Protein AF-A0A7X8ZX99-F1 (afdb_monomer)

Secondary structure (DSSP, 8-state):
---------B-HHHHHHHHHHHHHTT--EEEEE-TTSS-EEEEESGGG-SSS--EETTEESSPPPP-TTS-------PPPHHHHHTT--

Sequence (89 aa):
MFNFYRMKFINPDQVRIKINKAVRKQVPFFFTVDYEMSEGLFLENPTNQKEILFQFNGKGNKPPEPDSSIKADTTTNPITEEEYRSKFE

Foldseek 3Di:
DDPPPPFDKDQVVVQVVVVVVCVVVVFDKDKDADPVSGTMGIDTPQLPDDPDFDDDPNDTNHPDDDPVPPDDPPDDDDDDPVVVVVVVD

Nearest PDB structures (foldseek):
  2l48-assembly1_B  TM=6.323E-01  e=3.313E+00  Bacillus phage Gamma
  3ukr-assembly1_A  TM=3.772E-01  e=4.339E+00  Bos taurus

Structure (mmCIF, N/CA/C/O backbone):
data_AF-A0A7X8ZX99-F1
#
_entry.id   AF-A0A7X8ZX99-F1
#
loop_
_atom_site.group_PDB
_atom_site.id
_atom_site.type_symbol
_atom_site.label_atom_id
_atom_site.label_alt_id
_atom_site.label_comp_id
_atom_site.label_asym_id
_atom_site.label_entity_id
_atom_site.label_seq_id
_atom_site.pdbx_PDB_ins_code
_atom_site.Cartn_x
_atom_site.Cartn_y
_atom_site.Cartn_z
_atom_site.occupancy
_atom_site.B_iso_or_equiv
_atom_site.auth_seq_id
_atom_site.auth_comp_id
_atom_site.auth_asym_id
_atom_site.auth_atom_id
_atom_site.pdbx_PDB_model_num
ATOM 1 N N . MET A 1 1 ? 12.238 -20.065 14.990 1.00 33.06 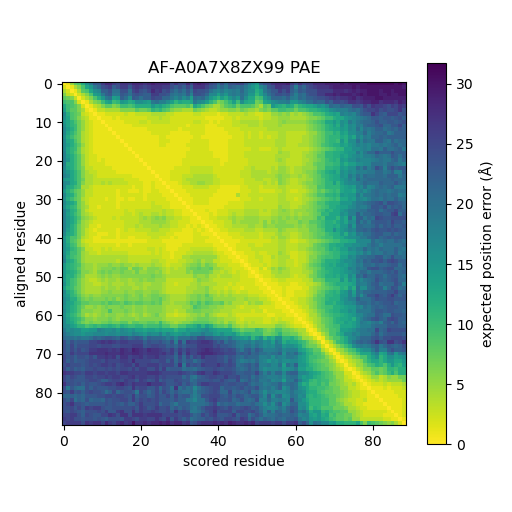1 MET A N 1
ATOM 2 C CA . MET A 1 1 ? 13.103 -18.992 14.455 1.00 33.06 1 MET A CA 1
ATOM 3 C C . MET A 1 1 ? 12.257 -18.164 13.498 1.00 33.06 1 MET A C 1
ATOM 5 O O . MET A 1 1 ? 12.038 -18.591 12.374 1.00 33.06 1 MET A O 1
ATOM 9 N N . PHE A 1 2 ? 11.662 -17.065 13.969 1.00 34.09 2 PHE A N 1
ATOM 10 C CA . PHE A 1 2 ? 10.860 -16.188 13.111 1.00 34.09 2 PHE A CA 1
ATOM 11 C C . PHE A 1 2 ? 11.812 -15.234 12.401 1.00 34.09 2 PHE A C 1
ATOM 13 O O . PHE A 1 2 ? 12.386 -14.341 13.018 1.00 34.09 2 PHE A O 1
ATOM 20 N N . ASN A 1 3 ? 12.053 -15.499 11.121 1.00 34.50 3 ASN A N 1
ATOM 21 C CA . ASN A 1 3 ? 12.865 -14.642 10.277 1.00 34.50 3 ASN A CA 1
ATOM 22 C C . ASN A 1 3 ? 11.996 -13.437 9.896 1.00 34.50 3 ASN A C 1
ATOM 24 O O . ASN A 1 3 ? 11.193 -13.522 8.970 1.00 34.50 3 ASN A O 1
ATOM 28 N N . PHE A 1 4 ? 12.081 -12.353 10.667 1.00 41.03 4 PHE A N 1
ATOM 29 C CA . PHE A 1 4 ? 11.498 -11.075 10.274 1.00 41.03 4 PHE A CA 1
ATOM 30 C C . PHE A 1 4 ? 12.362 -10.526 9.139 1.00 41.03 4 PHE A C 1
ATOM 32 O O . PHE A 1 4 ? 13.366 -9.855 9.381 1.00 41.03 4 PHE A O 1
ATOM 39 N N . TYR A 1 5 ? 12.009 -10.839 7.891 1.00 52.75 5 TYR A N 1
ATOM 40 C CA . TYR A 1 5 ? 12.511 -10.069 6.763 1.00 52.75 5 TYR A CA 1
ATOM 41 C C . TYR A 1 5 ? 11.974 -8.657 6.949 1.00 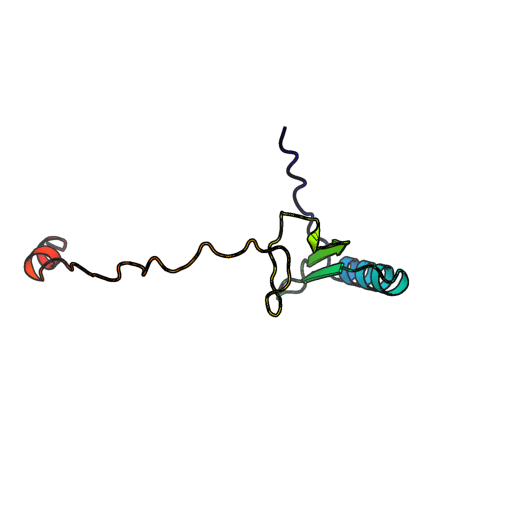52.75 5 TYR A C 1
ATOM 43 O O . TYR A 1 5 ? 10.839 -8.372 6.623 1.00 52.75 5 TYR A O 1
ATOM 51 N N . ARG A 1 6 ? 12.765 -7.761 7.538 1.00 63.75 6 ARG A N 1
ATOM 52 C CA . ARG A 1 6 ? 12.382 -6.356 7.631 1.00 63.75 6 ARG A CA 1
ATOM 53 C C . ARG A 1 6 ? 12.188 -5.851 6.205 1.00 63.75 6 ARG A C 1
ATOM 55 O O . ARG A 1 6 ? 13.158 -5.721 5.456 1.00 63.75 6 ARG A O 1
ATOM 62 N N . MET A 1 7 ? 10.936 -5.619 5.830 1.00 73.50 7 MET A N 1
ATOM 63 C CA . MET A 1 7 ? 10.566 -5.033 4.553 1.00 73.50 7 MET A CA 1
ATOM 64 C C . MET A 1 7 ? 11.423 -3.802 4.272 1.00 73.50 7 MET A C 1
ATOM 66 O O . MET A 1 7 ? 11.570 -2.907 5.107 1.00 73.50 7 MET A O 1
ATOM 70 N N . LYS A 1 8 ? 12.050 -3.801 3.098 1.00 85.44 8 LYS A N 1
ATOM 71 C CA . LYS A 1 8 ? 13.014 -2.779 2.719 1.00 85.44 8 LYS A CA 1
ATOM 72 C C . LYS A 1 8 ? 12.309 -1.694 1.922 1.00 85.44 8 LYS A C 1
ATOM 74 O O . LYS A 1 8 ? 11.889 -1.944 0.791 1.00 85.44 8 LYS A O 1
ATOM 79 N N . PHE A 1 9 ? 12.242 -0.500 2.498 1.00 92.19 9 PHE A N 1
ATOM 80 C CA . PHE A 1 9 ? 11.878 0.698 1.759 1.00 92.19 9 PHE A CA 1
ATOM 81 C C . PHE A 1 9 ? 12.948 1.011 0.709 1.00 92.19 9 PHE A C 1
ATOM 83 O O . PHE A 1 9 ? 14.148 0.786 0.905 1.00 92.19 9 PHE A O 1
ATOM 90 N N . ILE A 1 10 ? 12.490 1.454 -0.452 1.00 95.75 10 ILE A N 1
ATOM 91 C CA . ILE A 1 10 ? 13.305 1.782 -1.617 1.00 95.75 10 ILE A CA 1
ATOM 92 C C . ILE A 1 10 ? 12.885 3.146 -2.154 1.00 95.75 10 ILE A C 1
ATOM 94 O O . ILE A 1 10 ? 11.762 3.584 -1.939 1.00 95.75 10 ILE A O 1
ATOM 98 N N . ASN A 1 11 ? 13.772 3.798 -2.896 1.00 96.50 11 ASN A N 1
ATOM 99 C CA . ASN A 1 11 ? 13.445 5.055 -3.562 1.00 96.50 11 ASN A CA 1
ATOM 100 C C . ASN A 1 11 ? 12.275 4.866 -4.571 1.00 96.50 11 ASN A C 1
ATOM 102 O O . ASN A 1 11 ? 12.215 3.820 -5.235 1.00 96.50 11 ASN A O 1
ATOM 106 N N . PRO A 1 12 ? 11.378 5.855 -4.743 1.00 97.00 12 PRO A N 1
ATOM 107 C CA . PRO A 1 12 ? 10.247 5.778 -5.675 1.00 97.00 12 PRO A CA 1
ATOM 108 C C . PRO A 1 12 ? 10.595 5.450 -7.135 1.00 97.00 12 PRO A C 1
ATOM 110 O O . PRO A 1 12 ? 9.842 4.733 -7.797 1.00 97.00 12 PRO A O 1
ATOM 113 N N . ASP A 1 13 ? 11.754 5.864 -7.647 1.00 97.50 13 ASP A N 1
ATOM 114 C CA . ASP A 1 13 ? 12.198 5.487 -8.995 1.00 97.50 13 ASP A CA 1
ATOM 115 C C . ASP A 1 13 ? 12.438 3.978 -9.109 1.00 97.50 13 ASP A C 1
ATOM 117 O O . ASP A 1 13 ? 12.108 3.346 -10.118 1.00 97.50 13 ASP A O 1
ATOM 121 N N . GLN A 1 14 ? 12.948 3.356 -8.044 1.00 97.56 14 GLN A N 1
ATOM 122 C CA . GLN A 1 14 ? 13.107 1.903 -7.980 1.00 97.56 14 GLN A CA 1
ATOM 123 C C . GLN A 1 14 ? 11.750 1.198 -7.910 1.00 97.56 14 GLN A C 1
ATOM 125 O O . GLN A 1 14 ? 11.576 0.149 -8.540 1.00 97.56 14 GLN A O 1
ATOM 130 N N . VAL A 1 15 ? 10.774 1.778 -7.200 1.00 97.38 15 VAL A N 1
ATOM 131 C CA . VAL A 1 15 ? 9.383 1.298 -7.218 1.00 97.38 15 VAL A CA 1
ATOM 132 C C . VAL A 1 15 ? 8.853 1.326 -8.652 1.00 97.38 15 VAL A C 1
ATOM 134 O O . VAL A 1 15 ? 8.391 0.300 -9.150 1.00 97.38 15 VAL A O 1
ATOM 137 N N . ARG A 1 16 ? 9.010 2.445 -9.370 1.00 97.50 16 ARG A N 1
ATOM 138 C CA . ARG A 1 16 ? 8.576 2.595 -10.769 1.00 97.50 16 ARG A CA 1
ATOM 139 C C . ARG A 1 16 ? 9.217 1.566 -11.703 1.00 97.50 16 ARG A C 1
ATOM 141 O O . ARG A 1 16 ? 8.524 0.954 -12.518 1.00 97.50 16 ARG A O 1
ATOM 148 N N . ILE A 1 17 ? 10.526 1.341 -11.590 1.00 98.06 17 ILE A N 1
ATOM 149 C CA . ILE A 1 17 ? 11.239 0.325 -12.384 1.00 98.06 17 ILE A CA 1
ATOM 150 C C . ILE A 1 17 ? 10.662 -1.073 -12.119 1.00 98.06 17 ILE A C 1
ATOM 152 O O . ILE A 1 17 ? 10.434 -1.844 -13.057 1.00 98.06 17 ILE A O 1
ATOM 156 N N . LYS A 1 18 ? 10.393 -1.400 -10.852 1.00 97.56 18 LYS A N 1
ATOM 157 C CA . LYS A 1 18 ? 9.808 -2.687 -10.458 1.00 97.56 18 LYS A CA 1
ATOM 158 C C . LYS A 1 18 ? 8.370 -2.853 -10.951 1.00 97.56 18 LYS A C 1
ATOM 160 O O . LYS A 1 18 ? 8.062 -3.920 -11.477 1.00 97.56 18 LYS A O 1
ATOM 165 N N . ILE A 1 19 ? 7.545 -1.805 -10.898 1.00 97.19 19 ILE A N 1
ATOM 166 C CA . ILE A 1 19 ? 6.198 -1.789 -11.497 1.00 97.19 19 ILE A CA 1
ATOM 167 C C . ILE A 1 19 ? 6.286 -2.137 -12.982 1.00 97.19 19 ILE A C 1
ATOM 169 O O . ILE A 1 19 ? 5.657 -3.093 -13.428 1.00 97.19 19 ILE A O 1
ATOM 173 N N . ASN A 1 20 ? 7.129 -1.433 -13.742 1.00 97.94 20 ASN A N 1
ATOM 174 C CA . ASN A 1 20 ? 7.285 -1.686 -15.176 1.00 97.94 20 ASN A CA 1
ATOM 175 C C . ASN A 1 20 ? 7.692 -3.137 -15.464 1.00 97.94 20 ASN A C 1
ATOM 177 O O . ASN A 1 20 ? 7.191 -3.758 -16.402 1.00 97.94 20 ASN A O 1
ATOM 181 N N . LYS A 1 21 ? 8.594 -3.697 -14.652 1.00 98.06 21 LYS A N 1
ATOM 182 C CA . LYS A 1 21 ? 9.024 -5.093 -14.775 1.00 98.06 21 LYS A CA 1
ATOM 183 C C . LYS A 1 21 ? 7.889 -6.073 -14.470 1.00 98.06 21 LYS A C 1
ATOM 185 O O . LYS A 1 21 ? 7.728 -7.037 -15.213 1.00 98.06 21 LYS A O 1
ATOM 190 N N . ALA A 1 22 ? 7.118 -5.841 -13.411 1.00 96.88 22 ALA A N 1
ATOM 191 C CA . ALA A 1 22 ? 6.014 -6.712 -13.024 1.00 96.88 22 ALA A CA 1
ATOM 192 C C . ALA A 1 22 ? 4.863 -6.674 -14.032 1.00 96.88 22 ALA A C 1
ATOM 194 O O . ALA A 1 22 ? 4.373 -7.728 -14.430 1.00 96.88 22 ALA A O 1
ATOM 195 N N . VAL A 1 23 ? 4.520 -5.485 -14.53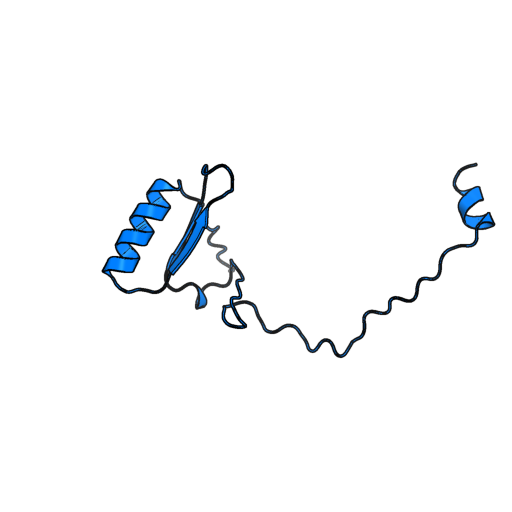7 1.00 96.19 23 VAL A N 1
ATOM 196 C CA . VAL A 1 23 ? 3.530 -5.312 -15.610 1.00 96.19 23 VAL A CA 1
ATOM 197 C C . VAL A 1 23 ? 3.953 -6.079 -16.863 1.00 96.19 23 VAL A C 1
ATOM 199 O O . VAL A 1 23 ? 3.163 -6.848 -17.403 1.00 96.19 23 VAL A O 1
ATOM 202 N N . ARG A 1 24 ? 5.219 -5.953 -17.293 1.00 97.69 24 ARG A N 1
ATOM 203 C CA . ARG A 1 24 ? 5.753 -6.708 -18.446 1.00 97.69 24 ARG A CA 1
ATOM 204 C C . ARG A 1 24 ? 5.682 -8.223 -18.252 1.00 97.69 24 ARG A C 1
ATOM 206 O O . ARG A 1 24 ? 5.480 -8.945 -19.218 1.00 97.69 24 A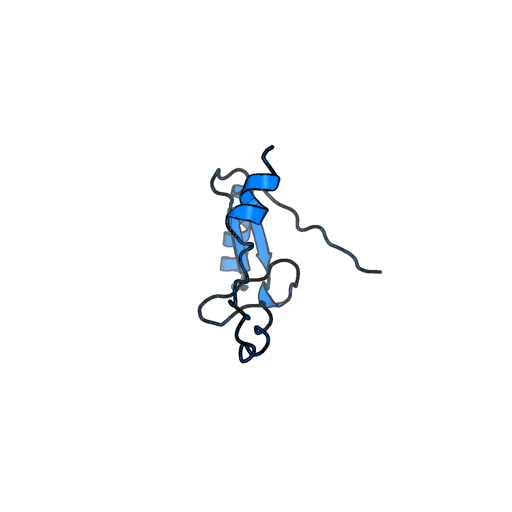RG A O 1
ATOM 213 N N . LYS A 1 25 ? 5.869 -8.698 -17.019 1.00 97.00 25 LYS A N 1
ATOM 214 C CA . LYS A 1 25 ? 5.784 -10.120 -16.657 1.00 97.00 25 LYS A CA 1
ATOM 215 C C . LYS A 1 25 ? 4.360 -10.598 -16.361 1.00 97.00 25 LYS A C 1
ATOM 217 O O . LYS A 1 25 ? 4.192 -11.781 -16.093 1.00 97.00 25 LYS A O 1
ATOM 222 N N . GLN A 1 26 ? 3.373 -9.700 -16.371 1.00 96.06 26 GLN A N 1
ATOM 223 C CA . GLN A 1 26 ? 1.985 -9.978 -15.993 1.00 96.06 26 GLN A CA 1
ATOM 224 C C . GLN A 1 26 ? 1.844 -10.650 -14.616 1.00 96.06 26 GLN A C 1
ATOM 226 O O . GLN A 1 26 ? 0.993 -11.513 -14.418 1.00 96.06 26 GLN A O 1
ATOM 231 N N . VAL A 1 27 ? 2.676 -10.252 -13.650 1.00 94.69 27 VAL A N 1
ATOM 232 C CA . VAL A 1 27 ? 2.588 -10.760 -12.271 1.00 94.69 27 VAL A CA 1
ATOM 233 C C . VAL A 1 27 ? 1.825 -9.776 -11.386 1.00 94.69 27 VAL A C 1
ATOM 235 O O . VAL A 1 27 ? 1.989 -8.566 -11.550 1.00 94.69 27 VAL A O 1
ATOM 238 N N . PRO A 1 28 ? 1.003 -10.257 -10.438 1.00 92.50 28 PRO A N 1
ATOM 239 C CA . PRO A 1 28 ? 0.319 -9.389 -9.491 1.00 92.50 28 PRO A CA 1
ATOM 240 C C . PRO A 1 28 ? 1.326 -8.740 -8.536 1.00 92.50 28 PRO A C 1
ATOM 242 O O . PRO A 1 28 ? 2.240 -9.395 -8.026 1.00 92.50 28 PRO A O 1
ATOM 245 N N . PHE A 1 29 ? 1.139 -7.451 -8.264 1.00 93.25 29 PHE A N 1
ATOM 246 C CA . PHE A 1 29 ? 2.000 -6.682 -7.371 1.00 93.25 29 PHE A CA 1
ATOM 247 C C . PHE A 1 29 ? 1.203 -5.674 -6.539 1.00 93.25 29 PHE A C 1
ATOM 249 O O . PHE A 1 29 ? 0.083 -5.304 -6.885 1.00 93.25 29 PHE A O 1
ATOM 256 N N . PHE A 1 30 ? 1.808 -5.231 -5.441 1.00 92.19 30 PHE A N 1
ATOM 257 C CA . PHE A 1 30 ? 1.361 -4.116 -4.611 1.00 92.19 30 PHE A CA 1
ATOM 258 C C . PHE A 1 30 ? 2.514 -3.130 -4.464 1.00 92.19 30 PHE A C 1
ATOM 260 O O . PHE A 1 30 ? 3.674 -3.533 -4.344 1.00 92.19 30 PHE A O 1
ATOM 267 N N . PHE A 1 31 ? 2.202 -1.842 -4.458 1.00 94.06 31 PHE A N 1
ATOM 268 C CA . PHE A 1 31 ? 3.185 -0.812 -4.180 1.00 94.06 31 PHE A CA 1
ATOM 269 C C . PHE A 1 31 ? 2.562 0.326 -3.387 1.00 94.06 31 PHE A C 1
ATOM 271 O O . PHE A 1 31 ? 1.354 0.546 -3.435 1.00 94.06 31 PHE A O 1
ATOM 278 N N . THR A 1 32 ? 3.414 1.057 -2.684 1.00 92.88 32 THR A N 1
ATOM 279 C CA . THR A 1 32 ? 3.067 2.326 -2.050 1.00 92.88 32 THR A CA 1
ATOM 280 C C . THR A 1 32 ? 4.277 3.246 -2.111 1.00 92.88 32 THR A C 1
ATOM 282 O O . THR A 1 32 ? 5.414 2.776 -2.191 1.00 92.88 32 THR A O 1
ATOM 285 N N . VAL A 1 33 ? 4.027 4.544 -2.081 1.00 95.31 33 VAL A N 1
ATOM 286 C CA . VAL A 1 33 ? 5.031 5.587 -1.864 1.00 95.31 33 VAL A CA 1
ATOM 287 C C . VAL A 1 33 ? 4.532 6.470 -0.731 1.00 95.31 33 VAL A C 1
ATOM 289 O O . VAL A 1 33 ? 3.326 6.514 -0.472 1.00 95.31 33 VAL A O 1
ATOM 292 N N . ASP A 1 34 ? 5.445 7.107 -0.021 1.00 94.88 34 ASP A N 1
ATOM 293 C CA . ASP A 1 34 ? 5.090 8.114 0.967 1.00 94.88 34 ASP A CA 1
ATOM 294 C C . ASP A 1 34 ? 4.591 9.405 0.295 1.00 94.88 34 ASP A C 1
ATOM 296 O O . ASP A 1 34 ? 4.709 9.608 -0.916 1.00 94.88 34 ASP A O 1
ATOM 300 N N . TYR A 1 35 ? 4.004 10.290 1.101 1.00 95.19 35 TYR A N 1
ATOM 301 C CA . TYR A 1 35 ? 3.482 11.570 0.623 1.00 95.19 35 TYR A CA 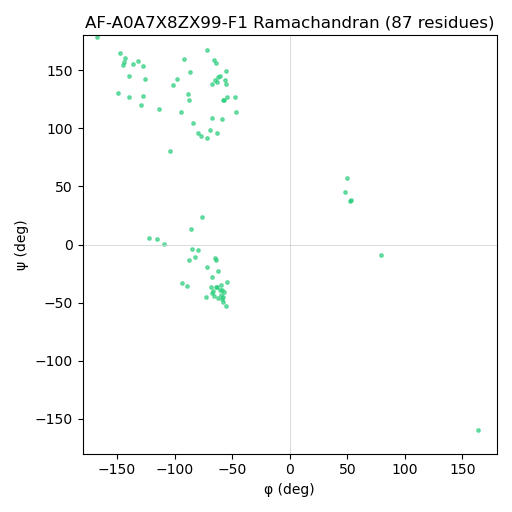1
ATOM 302 C C . TYR A 1 35 ? 4.586 12.477 0.055 1.00 95.19 35 TYR A C 1
ATOM 304 O O . TYR A 1 35 ? 4.369 13.172 -0.935 1.00 95.19 35 TYR A O 1
ATOM 312 N N . GLU A 1 36 ? 5.776 12.446 0.659 1.00 95.94 36 GLU A N 1
ATOM 313 C CA . GLU A 1 36 ? 6.920 13.273 0.261 1.00 95.94 36 GLU A CA 1
ATOM 314 C C . GLU A 1 36 ? 7.675 12.714 -0.955 1.00 95.94 36 GLU A C 1
ATOM 316 O O . GLU A 1 36 ? 8.584 13.370 -1.463 1.00 95.94 36 GLU A O 1
ATOM 321 N N . MET A 1 37 ? 7.299 11.528 -1.452 1.00 93.69 37 MET A N 1
ATOM 322 C CA . MET A 1 37 ? 8.014 10.806 -2.509 1.00 93.69 37 MET A CA 1
ATOM 323 C C . MET A 1 37 ? 9.506 10.612 -2.182 1.00 93.69 37 MET A C 1
ATOM 325 O O . MET A 1 37 ? 10.371 10.696 -3.058 1.00 93.69 37 MET A O 1
ATOM 329 N N . SER A 1 38 ? 9.814 10.339 -0.917 1.00 95.88 38 SER A N 1
ATOM 330 C CA . SER A 1 38 ? 11.161 10.036 -0.438 1.00 95.88 38 SER A CA 1
ATOM 331 C C . SER A 1 38 ? 11.431 8.529 -0.421 1.00 95.88 38 SER A C 1
ATOM 333 O O . SER A 1 38 ? 12.541 8.075 -0.728 1.00 95.88 38 SER A O 1
ATOM 335 N N . GLU A 1 39 ? 10.398 7.733 -0.154 1.00 96.12 39 GLU A N 1
ATOM 336 C CA . GLU A 1 39 ? 10.497 6.291 -0.015 1.00 96.12 39 GLU A CA 1
ATOM 337 C C . GLU A 1 39 ? 9.237 5.569 -0.486 1.00 96.12 39 GLU A C 1
ATOM 339 O O . GLU A 1 39 ? 8.162 6.124 -0.703 1.00 96.12 39 GLU A O 1
ATOM 344 N N . GLY A 1 40 ? 9.374 4.270 -0.690 1.00 95.06 40 GLY A N 1
ATOM 345 C CA . GLY A 1 40 ? 8.278 3.441 -1.121 1.00 95.06 40 GLY A CA 1
ATOM 346 C C . GLY A 1 40 ? 8.589 1.972 -0.984 1.00 95.06 40 GLY A C 1
ATOM 347 O O . GLY A 1 40 ? 9.668 1.547 -0.567 1.00 95.06 40 GLY A O 1
ATOM 348 N N . LEU A 1 41 ? 7.600 1.175 -1.338 1.00 93.94 41 LEU A N 1
ATOM 349 C CA . LEU A 1 41 ? 7.616 -0.254 -1.138 1.00 93.94 41 LEU A CA 1
ATOM 350 C C . LEU A 1 41 ? 7.016 -0.944 -2.351 1.00 93.94 41 LEU A C 1
ATOM 352 O O . LEU A 1 41 ? 6.096 -0.437 -2.989 1.00 93.94 41 LEU A O 1
ATOM 356 N N . PHE A 1 42 ? 7.561 -2.111 -2.671 1.00 94.94 42 PHE 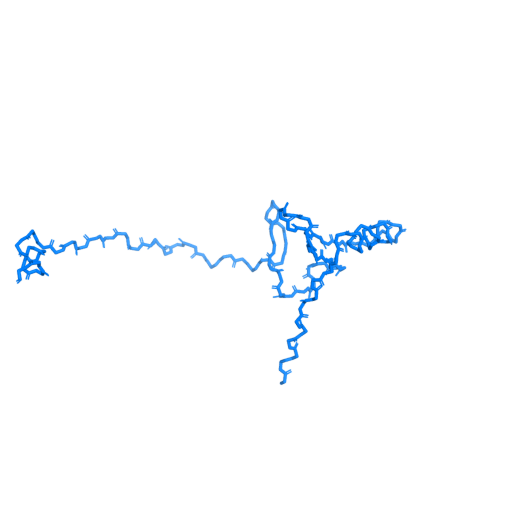A N 1
ATOM 357 C CA . PHE A 1 42 ? 7.118 -2.920 -3.791 1.00 94.94 42 PHE A CA 1
ATOM 358 C C . PHE A 1 42 ? 7.113 -4.396 -3.402 1.00 94.94 42 PHE A C 1
ATOM 360 O O . PHE A 1 42 ? 8.143 -4.925 -2.976 1.00 94.94 42 PHE A O 1
ATOM 367 N N . LEU A 1 43 ? 5.977 -5.059 -3.605 1.00 92.25 43 LEU A N 1
ATOM 368 C CA . LEU A 1 43 ? 5.759 -6.469 -3.297 1.00 92.25 43 LEU A CA 1
ATOM 369 C C . LEU A 1 43 ? 5.216 -7.194 -4.527 1.00 92.25 43 LEU A C 1
ATOM 371 O O . LEU A 1 43 ? 4.203 -6.788 -5.092 1.00 92.25 43 LEU A O 1
ATOM 375 N N . GLU A 1 44 ? 5.852 -8.299 -4.908 1.00 92.31 44 GLU A N 1
ATOM 376 C CA . GLU A 1 44 ? 5.279 -9.263 -5.856 1.00 92.31 44 GLU A CA 1
ATOM 377 C C . GLU A 1 44 ? 4.413 -10.275 -5.094 1.00 92.31 44 GLU A C 1
ATOM 379 O O . GLU A 1 44 ? 4.716 -10.604 -3.947 1.00 92.31 44 GLU A O 1
ATOM 384 N N . ASN A 1 45 ? 3.354 -10.790 -5.726 1.00 90.38 45 ASN A N 1
ATOM 385 C CA . ASN A 1 45 ? 2.416 -11.749 -5.122 1.00 90.38 45 ASN A CA 1
ATOM 386 C C . ASN A 1 45 ? 1.901 -11.297 -3.739 1.00 90.38 45 ASN A C 1
ATOM 388 O O . ASN A 1 45 ? 2.059 -12.013 -2.745 1.00 90.38 45 ASN A O 1
ATOM 392 N N . PRO A 1 46 ? 1.281 -10.106 -3.653 1.00 89.56 46 PRO A N 1
ATOM 393 C CA . PRO A 1 46 ? 1.042 -9.421 -2.385 1.00 89.56 46 PRO A CA 1
ATOM 394 C C . PRO A 1 46 ? 0.138 -10.194 -1.416 1.00 89.56 46 PRO A C 1
ATOM 396 O O . PRO A 1 46 ? 0.239 -9.997 -0.211 1.00 89.56 46 PRO A O 1
ATOM 399 N N . THR A 1 47 ? -0.696 -11.115 -1.900 1.00 89.44 47 THR A N 1
ATOM 400 C CA . THR A 1 47 ? -1.569 -11.943 -1.055 1.00 89.44 47 THR A CA 1
ATOM 401 C C . THR A 1 47 ? -0.812 -13.009 -0.248 1.00 89.44 47 THR A C 1
ATOM 403 O O . THR A 1 47 ? -1.333 -13.496 0.750 1.00 89.44 47 THR A O 1
ATOM 406 N N . ASN A 1 48 ? 0.418 -13.364 -0.640 1.00 87.94 48 ASN A N 1
ATOM 407 C CA . ASN A 1 48 ? 1.192 -14.433 0.005 1.00 87.94 48 ASN A CA 1
ATOM 408 C C . ASN A 1 48 ? 2.035 -13.955 1.199 1.00 87.94 48 ASN A C 1
ATOM 410 O O . ASN A 1 48 ? 2.539 -14.782 1.959 1.00 87.94 48 ASN A O 1
ATOM 414 N N . GLN A 1 49 ? 2.216 -12.642 1.365 1.00 85.81 49 GLN A N 1
ATOM 415 C CA . GLN A 1 49 ? 2.957 -12.070 2.492 1.00 85.81 49 GLN A CA 1
ATOM 416 C C . GLN A 1 49 ? 2.029 -11.733 3.669 1.00 85.81 49 GLN A C 1
ATOM 418 O O . GLN A 1 49 ? 0.816 -11.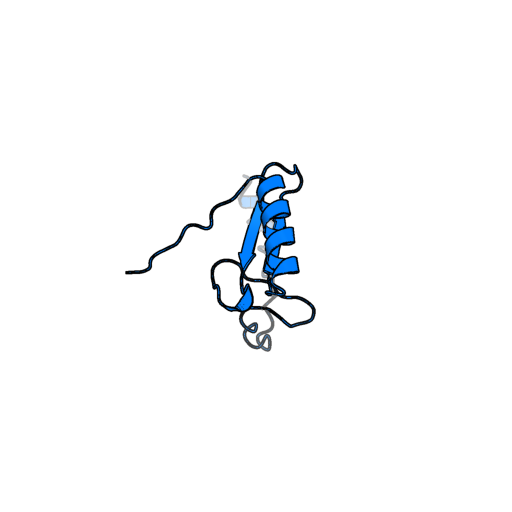593 3.501 1.00 85.81 49 GLN A O 1
ATOM 423 N N . LYS A 1 50 ? 2.613 -11.618 4.867 1.00 85.75 50 LYS A N 1
ATOM 424 C CA . LYS A 1 50 ? 1.896 -11.368 6.131 1.00 85.75 50 LYS A CA 1
ATOM 425 C C . LYS A 1 50 ? 2.357 -10.103 6.870 1.00 85.75 50 LYS A C 1
ATOM 427 O O . LYS A 1 50 ? 1.936 -9.878 7.996 1.00 85.75 50 LYS A O 1
ATOM 432 N N . GLU A 1 51 ? 3.239 -9.314 6.267 1.00 84.88 51 GLU A N 1
ATOM 433 C CA . GLU A 1 51 ? 3.846 -8.125 6.877 1.00 84.88 51 GLU A CA 1
ATOM 434 C C . GLU A 1 51 ? 3.027 -6.852 6.625 1.00 84.88 51 GLU A C 1
ATOM 436 O O . GLU A 1 51 ? 2.917 -6.010 7.510 1.00 84.88 51 GLU A O 1
ATOM 441 N N . ILE A 1 52 ? 2.405 -6.725 5.448 1.00 86.50 52 ILE A N 1
ATOM 442 C CA . ILE A 1 52 ? 1.472 -5.642 5.107 1.00 86.50 52 ILE A CA 1
ATOM 443 C C . ILE A 1 52 ? 0.098 -6.229 4.920 1.00 86.50 52 ILE A C 1
ATOM 445 O O . ILE A 1 52 ? -0.126 -6.983 3.976 1.00 86.50 52 ILE A O 1
ATOM 449 N N . LEU A 1 53 ? -0.844 -5.829 5.760 1.00 90.00 53 LEU A N 1
ATOM 450 C CA . LEU A 1 53 ? -2.242 -6.168 5.560 1.00 90.00 53 LEU A CA 1
ATOM 451 C C . LEU A 1 53 ? -2.907 -5.110 4.679 1.00 90.00 53 LEU A C 1
ATOM 453 O O . LEU A 1 53 ? -2.812 -3.917 4.953 1.00 90.00 53 LEU A O 1
ATOM 457 N N . PHE A 1 54 ? -3.591 -5.549 3.629 1.00 88.12 54 PHE A N 1
ATOM 458 C CA . PHE A 1 54 ? -4.381 -4.692 2.749 1.00 88.12 54 PHE A CA 1
ATOM 459 C C . PHE A 1 54 ? -5.732 -5.338 2.444 1.00 88.12 54 PHE A C 1
ATOM 461 O O . PHE A 1 54 ? -5.887 -6.564 2.488 1.00 88.12 54 PHE A O 1
ATOM 468 N N . GLN A 1 55 ? -6.714 -4.500 2.116 1.00 89.81 55 GLN A N 1
ATOM 469 C CA . GLN A 1 55 ? -8.032 -4.925 1.667 1.00 89.81 55 GLN A CA 1
ATOM 470 C C . GLN A 1 55 ? -8.610 -3.889 0.699 1.00 89.81 55 GLN A C 1
ATOM 472 O O . GLN A 1 55 ? -8.662 -2.704 1.008 1.00 89.81 55 GLN A O 1
ATOM 477 N N . PHE A 1 56 ? -9.084 -4.356 -0.454 1.00 84.44 56 PHE A N 1
ATOM 478 C CA . PHE A 1 56 ? -9.783 -3.567 -1.463 1.00 84.44 56 PHE A CA 1
ATOM 479 C C . PHE A 1 56 ? -11.085 -4.280 -1.820 1.00 84.44 56 PHE A C 1
ATOM 481 O O . PHE A 1 56 ? -11.057 -5.427 -2.269 1.00 84.44 56 PHE A O 1
ATOM 488 N N . ASN A 1 57 ? -12.231 -3.628 -1.607 1.00 86.44 57 ASN A N 1
ATOM 489 C CA . ASN A 1 57 ? -13.560 -4.202 -1.870 1.00 86.44 57 ASN A CA 1
ATOM 490 C C . ASN A 1 57 ? -13.727 -5.618 -1.279 1.00 86.44 57 ASN A C 1
ATOM 492 O O . ASN A 1 57 ? -14.161 -6.547 -1.958 1.00 86.44 57 ASN A O 1
ATOM 496 N N . GLY A 1 58 ? -13.287 -5.808 -0.031 1.00 85.12 58 GLY A N 1
ATOM 497 C CA . GLY A 1 58 ? -13.350 -7.095 0.668 1.00 85.12 58 GLY A CA 1
ATOM 498 C C . GLY A 1 58 ? -12.264 -8.113 0.292 1.00 85.12 58 GLY A C 1
ATOM 499 O O . GLY A 1 58 ? -12.123 -9.113 0.989 1.00 85.12 58 GLY A O 1
ATOM 500 N N . LYS A 1 59 ? -11.455 -7.872 -0.749 1.00 85.94 59 LYS A N 1
ATOM 501 C CA . LYS A 1 59 ? -10.378 -8.775 -1.193 1.00 85.94 59 LYS A CA 1
ATOM 502 C C . LYS A 1 59 ? -9.010 -8.285 -0.725 1.00 85.94 59 LYS A C 1
ATOM 504 O O . LYS A 1 59 ? -8.701 -7.104 -0.844 1.00 85.94 59 LYS A O 1
ATOM 509 N N . GLY A 1 60 ? -8.161 -9.185 -0.244 1.00 88.44 60 GLY A N 1
ATOM 510 C CA . GLY A 1 60 ? -6.811 -8.855 0.207 1.00 88.44 60 GLY A CA 1
ATOM 511 C C . GLY A 1 60 ? -6.225 -9.963 1.070 1.00 88.44 60 GLY A C 1
ATOM 512 O O . GLY A 1 60 ? -6.691 -11.099 1.005 1.00 88.44 60 GLY A O 1
ATOM 513 N N . ASN A 1 61 ? -5.215 -9.635 1.870 1.00 90.06 61 ASN A N 1
ATOM 514 C CA . ASN A 1 61 ? -4.616 -10.554 2.844 1.00 90.06 61 ASN A CA 1
ATOM 515 C C . ASN A 1 61 ? -4.933 -10.178 4.302 1.00 90.06 61 ASN A C 1
ATOM 517 O O . ASN A 1 61 ? -4.479 -10.870 5.214 1.00 90.06 61 ASN A O 1
ATOM 521 N N . LYS A 1 62 ? -5.698 -9.099 4.532 1.00 87.94 62 LYS A N 1
ATOM 522 C CA . LYS A 1 62 ? -6.247 -8.787 5.855 1.00 87.94 62 LYS A CA 1
ATOM 523 C C . LYS A 1 62 ? -7.099 -9.981 6.325 1.00 87.94 62 LYS A C 1
ATOM 525 O O . LYS A 1 62 ? -8.009 -10.377 5.592 1.00 87.94 62 LYS A O 1
ATOM 530 N N . PRO A 1 63 ? -6.824 -10.559 7.509 1.00 84.50 63 PRO A N 1
ATOM 531 C CA . PRO A 1 63 ? -7.683 -11.582 8.091 1.00 84.50 63 PRO A CA 1
ATOM 532 C C . PRO A 1 63 ? -9.123 -11.068 8.220 1.00 84.50 63 PRO A C 1
ATOM 534 O O . PRO A 1 63 ? -9.310 -9.863 8.422 1.00 84.50 63 PRO A O 1
ATOM 537 N N . PRO A 1 64 ? -10.137 -11.943 8.118 1.00 80.75 64 PRO A N 1
ATOM 538 C CA . PRO A 1 64 ? -11.505 -11.551 8.431 1.00 80.75 64 PRO A CA 1
ATOM 539 C C . PRO A 1 64 ? -11.550 -10.975 9.848 1.00 80.75 64 PRO A C 1
ATOM 541 O O . PRO A 1 64 ? -10.883 -11.487 10.752 1.00 80.75 64 PRO A O 1
ATOM 544 N N . GLU A 1 65 ? -12.299 -9.888 10.028 1.00 74.00 65 GLU A N 1
ATOM 545 C CA . GLU A 1 65 ? -12.539 -9.386 11.376 1.00 74.00 65 GLU A CA 1
ATOM 546 C C . GLU A 1 65 ? -13.314 -10.455 12.157 1.00 74.00 65 GLU A C 1
ATOM 548 O O . GLU A 1 65 ? -14.178 -11.119 11.574 1.00 74.00 65 GLU A O 1
ATOM 553 N N . PRO A 1 66 ? -12.986 -10.681 13.439 1.00 72.44 66 PRO A N 1
ATOM 554 C CA . PRO A 1 66 ? -13.810 -11.537 14.278 1.00 72.44 66 PRO A CA 1
ATOM 555 C C . PRO A 1 66 ? -15.245 -10.999 14.275 1.00 72.44 66 PRO A C 1
ATOM 557 O O . PRO A 1 66 ? -15.436 -9.782 14.270 1.00 72.44 66 PRO A O 1
ATOM 560 N N . ASP A 1 67 ? -16.237 -11.896 14.264 1.00 63.44 67 ASP A N 1
ATOM 561 C CA . ASP A 1 67 ? -17.655 -11.529 14.247 1.00 63.44 67 ASP A CA 1
ATOM 562 C C . ASP A 1 67 ? -17.944 -10.431 15.282 1.00 63.44 67 ASP A C 1
ATOM 564 O O . ASP A 1 67 ? -17.841 -10.631 16.495 1.00 63.44 67 ASP A O 1
ATOM 568 N N . SER A 1 68 ? -18.324 -9.248 14.797 1.00 58.84 68 SER A N 1
ATOM 569 C CA . SER A 1 68 ? -18.583 -8.057 15.610 1.00 58.84 68 SER A CA 1
ATOM 570 C C . SER A 1 68 ? -19.926 -8.122 16.348 1.00 58.84 68 SER A C 1
ATOM 572 O O . SER A 1 68 ? -20.507 -7.089 16.684 1.00 58.84 68 SER A O 1
ATOM 574 N N . SER A 1 69 ? -20.464 -9.321 16.598 1.00 59.47 69 SER A N 1
ATOM 575 C CA . SER A 1 69 ? -21.676 -9.495 17.408 1.00 59.47 69 SER A CA 1
ATOM 576 C C . SER A 1 69 ? -21.462 -9.074 18.866 1.00 59.47 69 SER A C 1
ATOM 578 O O . SER A 1 69 ? -22.429 -8.912 19.609 1.00 59.47 69 SER A O 1
ATOM 580 N N . ILE A 1 70 ? -20.210 -8.850 19.275 1.00 64.25 70 ILE A N 1
ATOM 581 C CA . ILE A 1 70 ? -19.869 -8.169 20.520 1.00 64.25 70 ILE A CA 1
ATOM 582 C C . ILE A 1 70 ? -20.012 -6.663 20.277 1.00 64.25 70 ILE A C 1
ATOM 584 O O . ILE A 1 70 ? -19.108 -6.011 19.757 1.00 64.25 70 ILE A O 1
ATOM 588 N N . LYS A 1 71 ? -21.167 -6.097 20.644 1.00 67.88 71 LYS A N 1
ATOM 589 C CA . LYS A 1 71 ? -21.299 -4.641 20.757 1.00 67.88 71 LYS A CA 1
ATOM 590 C C . LYS A 1 71 ? -20.246 -4.166 21.757 1.00 67.88 71 LYS A C 1
ATOM 592 O O . LYS A 1 71 ? -20.214 -4.671 22.877 1.00 67.88 71 LYS A O 1
ATOM 597 N N . ALA A 1 72 ? -19.388 -3.231 21.352 1.00 68.69 72 ALA A N 1
ATOM 598 C CA . ALA A 1 72 ? -18.528 -2.542 22.303 1.00 68.69 72 ALA A CA 1
ATOM 599 C C . ALA A 1 72 ? -19.427 -1.939 23.390 1.00 68.69 72 ALA A C 1
ATOM 601 O O . ALA A 1 72 ? -20.410 -1.267 23.071 1.00 68.69 72 ALA A O 1
ATOM 602 N N . ASP A 1 73 ? -19.125 -2.230 24.652 1.00 72.94 73 ASP A N 1
ATOM 603 C CA . ASP A 1 73 ? -19.822 -1.612 25.767 1.00 72.94 73 ASP A CA 1
ATOM 604 C C . ASP A 1 73 ? -19.424 -0.131 25.804 1.00 72.94 73 ASP A C 1
ATOM 606 O O . ASP A 1 73 ? -18.329 0.231 26.229 1.00 72.94 73 ASP A O 1
ATOM 610 N N . THR A 1 74 ? -20.286 0.725 25.256 1.00 73.94 74 THR A N 1
ATOM 611 C CA . THR A 1 74 ? -20.109 2.182 25.254 1.00 73.94 74 THR A CA 1
ATOM 612 C C . THR A 1 74 ? -20.653 2.820 26.528 1.00 73.94 74 THR A C 1
ATOM 614 O O . THR A 1 74 ? -20.852 4.034 26.557 1.00 73.94 74 THR A O 1
ATOM 617 N N . THR A 1 75 ? -20.957 2.028 27.560 1.00 80.31 75 THR A N 1
ATOM 618 C CA . THR A 1 75 ? -21.463 2.554 28.824 1.00 80.31 75 THR A CA 1
ATOM 619 C C . THR A 1 75 ? -20.357 3.348 29.505 1.00 80.31 75 THR A C 1
ATOM 621 O O . THR A 1 75 ? -19.359 2.809 29.981 1.00 80.31 75 THR A O 1
ATOM 624 N N . THR A 1 76 ? -20.522 4.663 29.538 1.00 74.88 76 THR A N 1
ATOM 625 C CA . THR A 1 76 ? -19.677 5.560 30.315 1.00 74.88 76 THR A CA 1
ATOM 626 C C . THR A 1 76 ? -20.238 5.679 31.728 1.00 74.88 76 THR A C 1
ATOM 628 O O . THR A 1 76 ? -21.382 6.081 31.915 1.00 74.88 76 THR A O 1
ATOM 631 N N . ASN A 1 77 ? -19.406 5.376 32.727 1.00 83.56 77 ASN A N 1
ATOM 632 C CA . ASN A 1 77 ? -19.636 5.744 34.127 1.00 83.56 77 ASN A CA 1
ATOM 633 C C . ASN A 1 77 ? -18.719 6.925 34.469 1.00 83.56 77 ASN A C 1
ATOM 635 O O . ASN A 1 77 ? -17.618 6.709 34.985 1.00 83.56 77 ASN A O 1
ATOM 639 N N . PRO A 1 78 ? -19.094 8.165 34.104 1.00 87.88 78 PRO A N 1
ATOM 640 C CA . PRO A 1 78 ? -18.322 9.328 34.504 1.00 87.88 78 PRO A CA 1
ATOM 641 C C . PRO A 1 78 ? -18.322 9.448 36.032 1.00 87.88 78 PRO A C 1
ATOM 643 O O . PRO A 1 78 ? -19.318 9.150 36.690 1.00 87.88 78 PRO A O 1
ATOM 646 N N . ILE A 1 79 ? -17.195 9.899 36.581 1.00 90.25 79 ILE A N 1
ATOM 647 C CA . ILE A 1 79 ? -17.126 10.321 37.982 1.00 90.25 79 ILE A CA 1
ATOM 648 C C . ILE A 1 79 ? -18.033 11.533 38.205 1.00 90.25 79 ILE A C 1
ATOM 650 O O . ILE A 1 79 ? -18.339 12.276 37.266 1.00 90.25 79 ILE A O 1
ATOM 654 N N . THR A 1 80 ? -18.457 11.734 39.447 1.00 92.44 80 THR A N 1
ATOM 655 C CA . THR A 1 80 ? -19.269 12.899 39.816 1.00 92.44 80 THR A CA 1
ATOM 656 C C . THR A 1 80 ? -18.479 14.206 39.656 1.00 92.44 80 THR A C 1
ATOM 658 O O . THR A 1 80 ? -17.246 14.210 39.643 1.00 92.44 80 THR A O 1
ATOM 661 N N . GLU A 1 81 ? -19.175 15.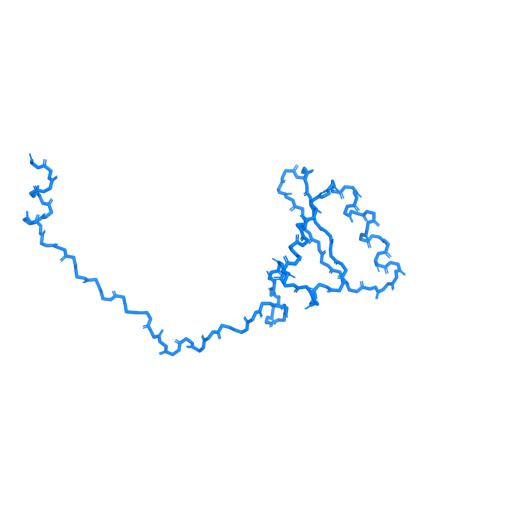344 39.538 1.00 90.12 81 GLU A N 1
ATOM 662 C CA . GLU A 1 81 ? -18.516 16.659 39.454 1.00 90.12 81 GLU A CA 1
ATOM 663 C C . GLU A 1 81 ? -17.639 16.932 40.689 1.00 90.12 81 GLU A C 1
ATOM 665 O O . GLU A 1 81 ? -16.531 17.454 40.568 1.00 90.12 81 GLU A O 1
ATOM 670 N N . GLU A 1 82 ? -18.114 16.532 41.867 1.00 93.38 82 GLU A N 1
ATOM 671 C CA . GLU A 1 82 ? -17.420 16.684 43.148 1.00 93.38 82 GLU A CA 1
ATOM 672 C C . GLU A 1 82 ? -16.095 15.904 43.167 1.00 93.38 82 GLU A C 1
ATOM 674 O O . GLU A 1 82 ? -15.050 16.457 43.516 1.00 93.38 82 GLU A O 1
ATOM 679 N N . GLU A 1 83 ? -16.103 14.651 42.702 1.00 93.00 83 GLU A N 1
ATOM 680 C CA . GLU A 1 83 ? -14.895 13.825 42.558 1.00 93.00 83 GLU A CA 1
ATOM 681 C C . GLU A 1 83 ? -13.936 14.326 41.473 1.00 93.00 83 GLU A C 1
ATOM 683 O O . GLU A 1 83 ? -12.733 14.074 41.543 1.00 93.00 83 GLU A O 1
ATOM 688 N N . TYR A 1 84 ? -14.438 15.003 40.440 1.00 92.12 84 TYR A N 1
ATOM 689 C CA . TYR A 1 84 ? -13.581 15.616 39.428 1.00 92.12 84 TYR A CA 1
ATOM 690 C C . TYR A 1 84 ? -12.871 16.849 39.988 1.00 92.12 84 TYR A C 1
ATOM 692 O O . TYR A 1 84 ? -11.663 16.996 39.800 1.00 92.12 84 TYR A O 1
ATOM 700 N N . ARG A 1 85 ? -13.602 17.714 40.704 1.00 92.88 85 ARG A N 1
ATOM 701 C CA . ARG A 1 85 ? -13.065 18.948 41.295 1.00 92.88 85 ARG A CA 1
ATOM 702 C C . ARG A 1 85 ? -11.950 18.683 42.305 1.00 92.88 85 ARG A C 1
ATOM 704 O O . ARG A 1 85 ? -10.949 19.390 42.266 1.00 92.88 85 ARG A O 1
ATOM 711 N N . SER A 1 86 ? -12.064 17.638 43.127 1.00 92.75 86 SER A N 1
ATOM 712 C CA . SER A 1 86 ? -11.053 17.291 44.143 1.00 92.75 86 SER A CA 1
ATOM 713 C C . SER A 1 86 ? -9.680 16.895 43.584 1.00 92.75 86 SER A C 1
ATOM 715 O O . SER A 1 86 ? -8.715 16.838 44.336 1.00 92.75 86 SER A O 1
ATOM 717 N N . LYS A 1 87 ? -9.558 16.629 42.275 1.00 91.81 87 LYS A N 1
ATOM 718 C CA . LYS A 1 87 ? -8.267 16.342 41.620 1.00 91.81 87 LYS A CA 1
ATOM 719 C C . LYS A 1 87 ? -7.464 17.595 41.257 1.00 91.81 87 LYS A C 1
ATOM 721 O O . LYS A 1 87 ? -6.322 17.459 40.823 1.00 91.81 87 LYS A O 1
ATOM 726 N N . PHE A 1 88 ? -8.074 18.775 41.351 1.00 89.25 88 PHE A N 1
ATOM 727 C CA . PHE A 1 88 ? -7.477 20.056 40.962 1.00 89.25 88 PHE A CA 1
ATOM 728 C C . PHE A 1 88 ? -7.278 21.013 42.148 1.00 89.25 88 PHE A C 1
ATOM 730 O O . PHE A 1 88 ? -6.853 22.148 41.927 1.00 89.25 88 PHE A O 1
ATOM 737 N N . GLU A 1 89 ? -7.571 20.558 43.370 1.00 71.00 89 GLU A N 1
ATOM 738 C CA . GLU A 1 89 ? -7.146 21.183 44.633 1.00 71.00 89 GLU A CA 1
ATOM 739 C C . GLU A 1 89 ? -5.920 20.457 45.200 1.00 71.00 89 GLU A C 1
ATOM 741 O O . GLU A 1 89 ? 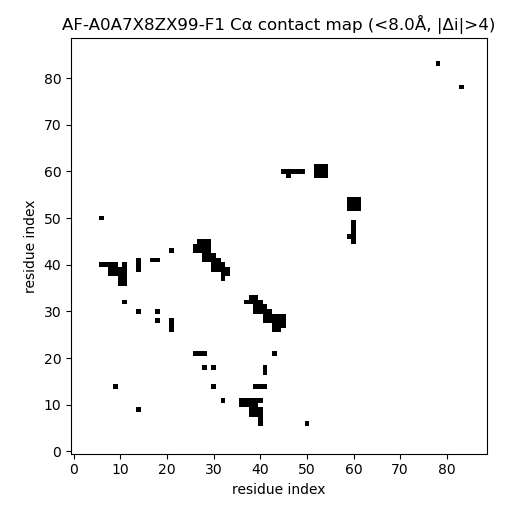-5.047 21.149 45.771 1.00 71.00 89 GLU A O 1
#

pLDDT: mean 85.29, std 14.94, range [33.06, 98.06]

Solvent-accessible surface area (backbone atoms only — not comparable to full-atom values): 5884 Å² total; per-residue (Å²): 134,86,80,75,76,73,80,70,73,40,48,46,69,58,40,51,55,48,50,56,52,32,58,76,67,72,49,61,65,45,73,54,63,50,94,84,61,68,34,19,38,72,36,72,53,50,64,79,50,87,86,64,73,42,72,57,96,90,46,65,49,50,73,80,75,74,80,71,85,65,70,77,83,77,80,77,82,77,76,52,71,69,68,55,54,65,76,78,112

Mean predicted aligned error: 11.32 Å

Radius of gyration: 22.64 Å; Cα contacts (8 Å, |Δi|>4): 76; chains: 1; bounding box: 35×40×63 Å